Protein AF-A0A6A6HNC9-F1 (afdb_monomer)

Radius of gyration: 19.87 Å; Cα contacts (8 Å, |Δi|>4): 119; chains: 1; bounding box: 51×44×54 Å

Nearest PDB structures (foldseek):
  6z2u-assembly1_A  TM=6.276E-01  e=6.009E+00  Homo sapiens
  5mc6-assembly1_k  TM=4.600E-01  e=4.160E+00  Saccharomyces cerevisiae S288C
  3ck5-assembly2_D  TM=4.799E-01  e=9.812E+00  Streptomyces coelicolor A3(2)

Sequence (105 aa):
MSIDQPQEGSLGAPNIRTKRDLTNLCEVEDYETGAFKRSTFTYVDDEDIVWFGQAPGVRKFDLTTEDLNRLLQRIPDEKIYPLKTASTSIVSKADRKKLYVKRPK

Foldseek 3Di:
DDDDDPPPPCDDQDDDPDPVQWPDKDWDADPPPRHTFKIKTWHQDPVRWIWIFIGGPDDSVRDDSVNVSVGIDTDDPCNVVPDDDPPDDDDDPVCVVVDDDDDDD

Secondary structure (DSSP, 8-state):
-----------PPP---SGGG-SEEEEEE-TTT--EEEEEEEEE-TT--EEEEEEET--TTT--HHHHHHH-EEPPHHHHSPPPPTT-PPPPTTGGGGS------

Organism: Viridothelium virens (NCBI:txid1048519)

Solvent-accessible surface area (backbone atoms only — not comparable to full-atom values): 6838 Å² total; per-residue (Å²): 133,82,78,79,69,80,72,79,69,90,68,76,74,69,79,53,81,48,83,80,64,40,75,41,77,45,77,43,57,38,88,90,77,63,46,79,49,28,17,40,37,32,36,60,52,99,82,72,49,43,28,45,26,65,37,75,80,42,54,73,84,74,61,46,48,68,54,50,38,70,41,47,39,78,54,60,62,62,78,78,56,64,74,87,49,97,84,62,80,79,82,50,80,76,58,50,77,81,50,89,78,90,69,90,132

Mean predicted aligned error: 9.38 Å

Structure (mmCIF, N/CA/C/O backbone):
data_AF-A0A6A6HNC9-F1
#
_entry.id   AF-A0A6A6HNC9-F1
#
loop_
_atom_site.group_PDB
_atom_site.id
_atom_site.type_symbol
_atom_site.label_atom_id
_atom_site.label_alt_id
_atom_site.label_comp_id
_atom_site.label_asym_id
_atom_site.label_entity_id
_atom_site.label_seq_id
_atom_site.pdbx_PDB_ins_code
_atom_site.Cartn_x
_atom_site.Cartn_y
_atom_site.Cartn_z
_atom_site.occupancy
_atom_site.B_iso_or_equiv
_atom_site.auth_seq_id
_atom_site.auth_comp_id
_atom_site.auth_asym_id
_atom_site.auth_atom_id
_atom_site.pdbx_PDB_model_num
ATOM 1 N N . MET A 1 1 ? 5.744 27.360 -33.402 1.00 36.53 1 MET A N 1
ATOM 2 C CA . MET A 1 1 ? 6.170 26.022 -32.951 1.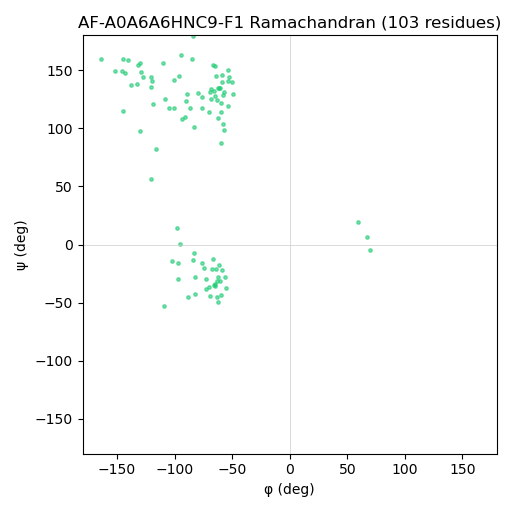00 36.53 1 MET A CA 1
ATOM 3 C C . MET A 1 1 ? 5.486 25.793 -31.625 1.00 36.53 1 MET A C 1
ATOM 5 O O . MET A 1 1 ? 5.915 26.349 -30.623 1.00 36.53 1 MET A O 1
ATOM 9 N N . SER A 1 2 ? 4.330 25.141 -31.669 1.00 35.69 2 SER A N 1
ATOM 10 C CA . SER A 1 2 ? 3.550 24.845 -30.475 1.00 35.69 2 SER A CA 1
ATOM 11 C C . SER A 1 2 ? 4.232 23.682 -29.775 1.00 35.69 2 SER A C 1
ATOM 13 O O . SER A 1 2 ? 4.420 22.626 -30.365 1.00 35.69 2 SER A O 1
ATOM 15 N N . ILE A 1 3 ? 4.700 23.940 -28.562 1.00 43.28 3 ILE A N 1
ATOM 16 C CA . ILE A 1 3 ? 5.163 22.920 -27.630 1.00 43.28 3 ILE A CA 1
ATOM 17 C C . ILE A 1 3 ? 3.970 22.020 -27.320 1.00 43.28 3 ILE A C 1
ATOM 19 O O . ILE A 1 3 ? 3.025 22.457 -26.665 1.00 43.28 3 ILE A O 1
ATOM 23 N N . ASP A 1 4 ? 4.003 20.795 -27.839 1.00 38.47 4 ASP A N 1
ATOM 24 C CA . ASP A 1 4 ? 3.096 19.734 -27.426 1.00 38.47 4 ASP A CA 1
ATOM 25 C C . ASP A 1 4 ? 3.269 19.537 -25.916 1.00 38.47 4 ASP A C 1
ATOM 27 O O . ASP A 1 4 ? 4.266 18.992 -25.438 1.00 38.47 4 ASP A O 1
ATOM 31 N N . GLN A 1 5 ? 2.307 20.051 -25.148 1.00 38.81 5 GLN A N 1
ATOM 32 C CA . GLN A 1 5 ? 2.057 19.563 -23.800 1.00 38.81 5 GLN A CA 1
ATOM 33 C C . GLN A 1 5 ? 1.782 18.063 -23.923 1.00 38.81 5 GLN A C 1
ATOM 35 O O . GLN A 1 5 ? 0.963 17.683 -24.766 1.00 38.81 5 GLN A O 1
ATOM 40 N N . PRO A 1 6 ? 2.427 17.199 -23.119 1.00 37.97 6 PRO A N 1
ATOM 41 C CA . PRO A 1 6 ? 2.016 15.811 -23.069 1.00 37.97 6 PRO A CA 1
ATOM 42 C C . PRO A 1 6 ? 0.564 15.816 -22.604 1.00 37.97 6 PRO A C 1
ATOM 44 O O . PRO A 1 6 ? 0.257 16.279 -21.505 1.00 37.97 6 PRO A O 1
ATOM 47 N N . GLN A 1 7 ? -0.326 15.389 -23.497 1.00 39.44 7 GLN A N 1
ATOM 48 C CA . GLN A 1 7 ? -1.725 15.191 -23.179 1.00 39.44 7 GLN A CA 1
ATOM 49 C C . GLN A 1 7 ? -1.780 14.281 -21.956 1.00 39.44 7 GLN A C 1
ATOM 51 O O . GLN A 1 7 ? -1.270 13.160 -21.999 1.00 39.44 7 GLN A O 1
ATOM 56 N N . GLU A 1 8 ? -2.358 14.781 -20.863 1.00 43.94 8 GLU A N 1
ATOM 57 C CA . GLU A 1 8 ? -2.803 13.936 -19.766 1.00 43.94 8 GLU A CA 1
ATOM 58 C C . GLU A 1 8 ? -3.773 12.931 -20.377 1.00 43.94 8 GLU A C 1
ATOM 60 O O . GLU A 1 8 ? -4.926 13.246 -20.679 1.00 43.94 8 GLU A O 1
ATOM 65 N N . GLY A 1 9 ? -3.255 11.732 -20.653 1.00 40.19 9 GLY A N 1
ATOM 66 C CA . GLY A 1 9 ? -4.069 10.592 -21.015 1.00 40.19 9 GLY A CA 1
ATOM 67 C C . GLY A 1 9 ? -5.180 10.501 -19.985 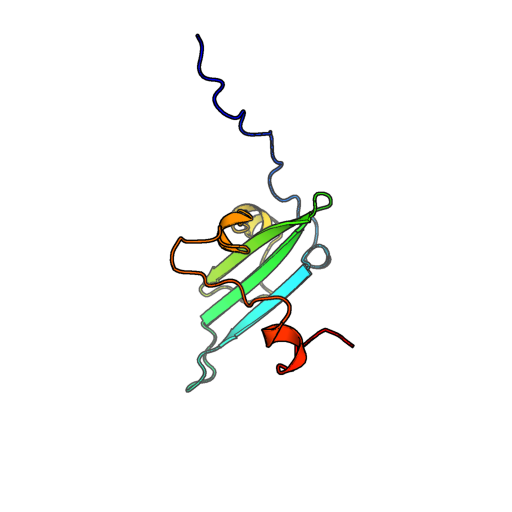1.00 40.19 9 GLY A C 1
ATOM 68 O O . GLY A 1 9 ? -4.927 10.595 -18.782 1.00 40.19 9 GLY A O 1
ATOM 69 N N . SER A 1 10 ? -6.413 10.403 -20.468 1.00 49.25 10 SER A N 1
ATOM 70 C CA . 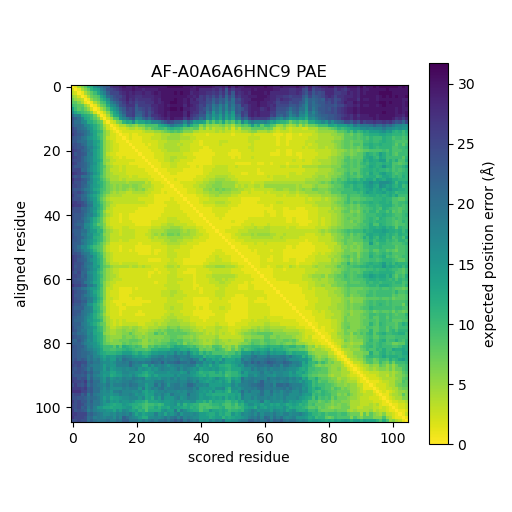SER A 1 10 ? -7.576 10.125 -19.641 1.00 49.25 10 SER A CA 1
ATOM 71 C C . SER A 1 10 ? -7.355 8.770 -18.964 1.00 49.25 10 SER A C 1
ATOM 73 O O . SER A 1 10 ? -7.685 7.727 -19.512 1.00 49.25 10 SER A O 1
ATOM 75 N N . LEU A 1 11 ? -6.702 8.793 -17.807 1.00 54.91 11 LEU A N 1
ATOM 76 C CA . LEU A 1 11 ? -6.369 7.627 -17.007 1.00 54.91 11 LEU A CA 1
ATOM 77 C C . LEU A 1 11 ? -7.493 7.477 -15.997 1.00 54.91 11 LEU A C 1
ATOM 79 O O . LEU A 1 11 ? -7.672 8.329 -15.123 1.00 54.91 11 LEU A O 1
ATOM 83 N N . GLY A 1 12 ? -8.315 6.452 -16.209 1.00 68.31 12 GLY A N 1
ATOM 84 C CA . GLY A 1 12 ? -9.528 6.215 -15.441 1.00 68.31 12 GLY A CA 1
ATOM 85 C C . GLY A 1 12 ? -9.262 6.260 -13.940 1.00 68.31 12 GLY A C 1
ATOM 86 O O . GLY A 1 12 ? -8.251 5.762 -13.450 1.00 68.31 12 GLY A O 1
ATOM 87 N N . ALA A 1 13 ? -10.188 6.868 -13.200 1.00 80.25 13 ALA A N 1
ATOM 88 C CA . ALA A 1 13 ? -10.230 6.700 -11.757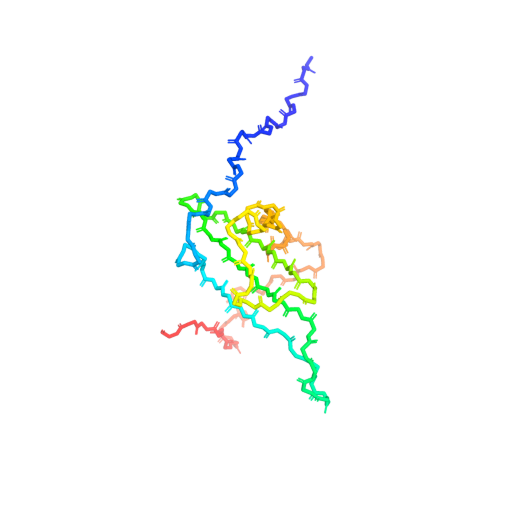 1.00 80.25 13 ALA A CA 1
ATOM 89 C C . ALA A 1 13 ? -10.276 5.195 -11.419 1.00 80.25 13 ALA A C 1
ATOM 91 O O . ALA A 1 13 ? -10.836 4.414 -12.199 1.00 80.25 13 ALA A O 1
ATOM 92 N N . PRO A 1 14 ? -9.732 4.778 -10.264 1.00 87.12 14 PRO A N 1
ATOM 93 C CA . PRO A 1 14 ? -9.858 3.399 -9.817 1.00 87.12 14 PRO A CA 1
ATOM 94 C C . PRO A 1 14 ? -11.344 3.009 -9.796 1.00 87.12 14 PRO A C 1
ATOM 96 O O . PRO A 1 14 ? -12.205 3.819 -9.449 1.00 87.12 14 PRO A O 1
ATOM 99 N N . ASN A 1 15 ? -11.644 1.777 -10.215 1.00 91.50 15 ASN A N 1
ATOM 100 C CA . ASN A 1 15 ? -13.009 1.246 -10.293 1.00 91.50 15 ASN A CA 1
ATOM 101 C C . ASN A 1 15 ? -13.153 -0.004 -9.420 1.00 91.50 15 ASN A C 1
ATOM 103 O O . ASN A 1 15 ? -13.501 -1.089 -9.888 1.00 91.50 15 ASN A O 1
ATOM 107 N N . ILE A 1 16 ? -12.844 0.156 -8.138 1.00 96.69 16 ILE A N 1
ATOM 108 C CA . ILE A 1 16 ? -12.942 -0.893 -7.132 1.00 96.69 16 ILE A CA 1
ATOM 109 C C . ILE A 1 16 ? -14.417 -1.192 -6.865 1.00 96.69 16 ILE A C 1
ATOM 111 O O . ILE A 1 16 ? -15.150 -0.363 -6.319 1.00 96.69 16 ILE A O 1
ATOM 115 N N . ARG A 1 17 ? -14.848 -2.402 -7.218 1.00 96.69 17 ARG A N 1
ATOM 116 C CA . ARG A 1 17 ? -16.201 -2.924 -6.983 1.00 96.69 17 ARG A CA 1
ATOM 117 C C . ARG A 1 17 ? -16.260 -3.771 -5.725 1.00 96.69 17 ARG A C 1
ATOM 119 O O . ARG A 1 17 ? -17.303 -3.841 -5.080 1.00 96.69 17 ARG A O 1
ATOM 126 N N . THR A 1 18 ? -15.155 -4.422 -5.372 1.00 96.69 18 THR A N 1
ATOM 127 C CA . THR A 1 18 ? -15.034 -5.247 -4.171 1.00 96.69 18 THR A CA 1
ATOM 1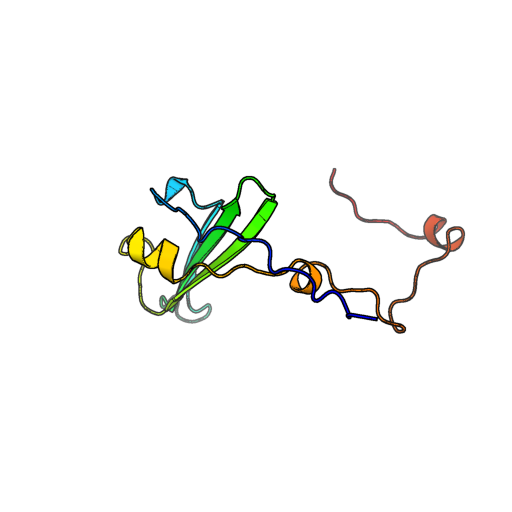28 C C . THR A 1 18 ? -13.635 -5.153 -3.566 1.00 96.69 18 THR A C 1
ATOM 130 O O . THR A 1 18 ? -12.661 -4.854 -4.247 1.00 96.69 18 THR A O 1
ATOM 133 N N . LYS A 1 19 ? -13.491 -5.504 -2.281 1.00 95.94 19 LYS A N 1
ATOM 134 C CA . LYS A 1 19 ? -12.165 -5.596 -1.636 1.00 95.94 19 LYS A CA 1
ATOM 135 C C . LYS A 1 19 ? -11.243 -6.640 -2.279 1.00 95.94 19 LYS A C 1
ATOM 137 O O . LYS A 1 19 ? -10.046 -6.593 -2.028 1.00 95.94 19 LYS A O 1
ATOM 142 N N . ARG A 1 20 ? -11.780 -7.585 -3.064 1.00 96.06 20 ARG A N 1
ATOM 143 C CA . ARG A 1 20 ? -10.985 -8.602 -3.775 1.00 96.06 20 ARG A CA 1
ATOM 144 C C . ARG A 1 20 ? -10.286 -8.051 -5.010 1.00 96.06 20 ARG A C 1
ATOM 146 O O . ARG A 1 20 ? -9.373 -8.699 -5.499 1.00 96.06 20 ARG A O 1
ATOM 153 N N . ASP A 1 21 ? -10.706 -6.882 -5.480 1.00 96.50 21 ASP A N 1
ATOM 154 C CA . ASP A 1 21 ? -10.087 -6.222 -6.626 1.00 96.50 21 ASP A CA 1
ATOM 155 C C . ASP A 1 21 ? -8.732 -5.612 -6.219 1.00 96.50 21 ASP A C 1
ATOM 157 O O . ASP A 1 21 ? -7.875 -5.368 -7.059 1.00 96.50 21 ASP A O 1
ATOM 161 N N . LEU A 1 22 ? -8.513 -5.387 -4.916 1.00 97.75 22 LEU A N 1
ATOM 162 C CA . LEU A 1 22 ? -7.246 -4.900 -4.384 1.00 97.75 22 LEU A CA 1
ATOM 163 C C . LEU A 1 22 ? -6.146 -5.956 -4.532 1.00 97.75 22 LEU A C 1
ATOM 165 O O . LEU A 1 22 ? -6.300 -7.099 -4.104 1.00 97.75 22 LEU A O 1
ATOM 169 N N . THR A 1 23 ? -4.979 -5.530 -5.010 1.00 97.25 23 THR A N 1
ATOM 170 C CA . THR A 1 23 ? -3.760 -6.348 -5.016 1.00 97.25 23 THR A CA 1
ATOM 171 C C . THR A 1 23 ? -3.298 -6.663 -3.594 1.00 97.25 23 THR A C 1
ATOM 173 O O . THR A 1 23 ? -2.778 -7.745 -3.330 1.00 97.25 23 THR A O 1
ATOM 176 N N . ASN A 1 24 ? -3.467 -5.717 -2.664 1.00 97.31 24 ASN A N 1
ATOM 177 C CA . ASN A 1 24 ? -3.132 -5.926 -1.258 1.00 97.31 24 ASN A CA 1
ATOM 178 C C . ASN A 1 24 ? -3.994 -5.054 -0.336 1.00 97.31 24 ASN A C 1
ATOM 180 O O . ASN A 1 24 ? -4.370 -3.936 -0.692 1.00 97.31 24 ASN A O 1
ATOM 184 N N . LEU A 1 25 ? -4.265 -5.558 0.869 1.00 97.94 25 LEU A N 1
ATOM 185 C CA . LEU A 1 25 ? -4.984 -4.870 1.940 1.00 97.94 25 LEU A CA 1
ATOM 186 C C . LEU A 1 25 ? -4.385 -5.277 3.292 1.00 97.94 25 LEU A C 1
ATOM 188 O O . LEU A 1 25 ? -4.485 -6.432 3.708 1.00 97.94 25 LEU A O 1
ATOM 192 N N . CYS A 1 26 ? -3.779 -4.323 3.995 1.00 96.94 26 CYS A N 1
ATOM 193 C CA . CYS A 1 26 ? -3.084 -4.555 5.263 1.00 96.94 26 CYS A CA 1
ATOM 194 C C . CYS A 1 26 ? -3.500 -3.542 6.333 1.00 96.94 26 CYS A C 1
ATOM 196 O O . CYS A 1 26 ? -3.887 -2.416 6.021 1.00 96.94 26 CYS A O 1
ATOM 198 N N . GLU A 1 27 ? -3.371 -3.931 7.601 1.00 97.88 27 GLU A N 1
ATOM 199 C CA . GLU A 1 27 ? -3.411 -3.001 8.732 1.00 97.88 27 GLU A CA 1
ATOM 200 C C . GLU A 1 27 ? -1.986 -2.718 9.198 1.00 97.88 27 GLU A C 1
ATOM 202 O O . GLU A 1 27 ? -1.129 -3.600 9.188 1.00 97.88 27 GLU A O 1
ATOM 207 N N . VAL A 1 28 ? -1.741 -1.469 9.578 1.00 97.44 28 VAL A N 1
ATOM 208 C CA . VAL A 1 28 ? -0.476 -1.008 10.139 1.00 97.44 28 VAL A CA 1
ATOM 209 C C . VAL A 1 28 ? -0.694 -0.737 11.616 1.00 97.44 28 VAL A C 1
ATOM 211 O O . VAL A 1 28 ? -1.559 0.062 11.990 1.00 97.44 28 VAL A O 1
ATOM 214 N N . GLU A 1 29 ? 0.127 -1.373 12.435 1.00 97.88 29 GLU A N 1
ATOM 215 C CA . GLU A 1 29 ? 0.129 -1.237 13.886 1.00 97.88 29 GLU A CA 1
ATOM 216 C C . GLU A 1 29 ? 1.390 -0.502 14.347 1.00 97.88 29 GLU A C 1
ATOM 218 O O . GLU A 1 29 ? 2.405 -0.421 13.649 1.00 97.88 29 GLU A O 1
ATOM 223 N N . ASP A 1 30 ? 1.301 0.106 15.520 1.00 96.94 30 ASP A N 1
ATOM 224 C CA . ASP A 1 30 ? 2.453 0.586 16.252 1.00 96.94 30 ASP A CA 1
ATOM 225 C C . ASP A 1 30 ? 3.329 -0.592 16.681 1.00 96.94 30 ASP A C 1
ATOM 227 O O . ASP A 1 30 ? 2.838 -1.528 17.303 1.00 96.94 30 ASP A O 1
ATOM 231 N N . TYR A 1 31 ? 4.620 -0.540 16.362 1.00 95.12 31 TYR A N 1
ATOM 232 C CA . TYR A 1 31 ? 5.531 -1.646 16.653 1.00 95.12 31 TYR A CA 1
ATOM 233 C C . TYR A 1 31 ? 5.725 -1.882 18.160 1.00 95.12 31 TYR A C 1
ATOM 235 O O . TYR A 1 31 ? 5.852 -3.028 18.577 1.00 95.12 31 TYR A O 1
ATOM 243 N N . GLU A 1 32 ? 5.718 -0.822 18.974 1.00 97.56 32 GLU A N 1
ATOM 244 C CA . GLU A 1 32 ? 5.962 -0.924 20.419 1.00 97.56 32 GLU A CA 1
ATOM 245 C C . GLU A 1 32 ? 4.694 -1.323 21.182 1.00 97.56 32 GLU A C 1
ATOM 247 O O . GLU A 1 32 ? 4.727 -2.146 22.093 1.00 97.56 32 GLU A O 1
ATOM 252 N N . THR A 1 33 ? 3.556 -0.727 20.819 1.00 97.31 33 THR A N 1
ATOM 253 C CA . THR A 1 33 ? 2.302 -0.861 21.577 1.00 97.31 33 THR A CA 1
ATOM 254 C C . THR A 1 33 ? 1.298 -1.830 20.957 1.00 97.31 33 THR A C 1
ATOM 256 O O . THR A 1 33 ? 0.311 -2.173 21.606 1.00 97.31 33 THR A O 1
ATOM 259 N N . GLY A 1 34 ? 1.485 -2.240 19.698 1.00 96.25 34 GLY A N 1
ATOM 260 C CA . GLY A 1 34 ? 0.488 -2.997 18.930 1.00 96.25 34 GLY A CA 1
ATOM 261 C C . GLY A 1 34 ? -0.774 -2.190 18.597 1.00 96.25 34 GLY A C 1
ATOM 262 O O . GLY A 1 34 ? -1.752 -2.728 18.079 1.00 96.25 34 GLY A O 1
ATOM 263 N N . ALA A 1 35 ? -0.797 -0.888 18.904 1.00 97.31 35 ALA A N 1
ATOM 264 C CA . ALA A 1 35 ? -1.959 -0.050 18.661 1.00 97.31 35 ALA A CA 1
ATOM 265 C C . ALA A 1 35 ? -2.172 0.153 17.159 1.00 97.31 35 ALA A C 1
ATOM 267 O O . ALA A 1 35 ? -1.265 0.536 16.421 1.00 97.31 35 ALA A O 1
ATOM 268 N N . PHE A 1 36 ? -3.399 -0.051 16.697 1.00 97.56 36 PHE A N 1
ATOM 269 C CA . PHE A 1 36 ? -3.746 0.183 15.302 1.00 97.56 36 PHE A CA 1
ATOM 270 C C . PHE A 1 36 ? -3.568 1.648 14.895 1.00 97.56 36 PHE A C 1
ATOM 272 O O . PHE A 1 36 ? -4.026 2.554 15.591 1.00 97.56 36 PHE A O 1
ATOM 279 N N . LYS A 1 37 ? -2.953 1.873 13.728 1.00 97.50 37 LYS A N 1
ATOM 280 C CA . LYS A 1 37 ? -2.719 3.212 13.170 1.00 97.50 37 LYS A CA 1
ATOM 281 C C . LYS A 1 37 ? -3.593 3.497 11.956 1.00 97.50 37 LYS A C 1
ATOM 283 O O . LYS A 1 37 ? -4.235 4.545 11.873 1.00 97.50 37 LYS A O 1
ATOM 288 N N . ARG A 1 38 ? -3.563 2.602 10.970 1.00 97.88 38 ARG A N 1
ATOM 289 C CA . ARG A 1 38 ? -4.210 2.814 9.669 1.00 97.88 38 ARG A CA 1
ATOM 290 C C . ARG A 1 38 ? -4.364 1.515 8.903 1.00 97.88 38 ARG A C 1
ATOM 292 O O . ARG A 1 38 ? -3.595 0.580 9.108 1.00 97.88 38 ARG A O 1
ATOM 299 N N . SER A 1 39 ? -5.278 1.514 7.946 1.00 98.44 39 SER A N 1
ATOM 300 C CA . SER A 1 39 ? -5.296 0.517 6.878 1.00 98.44 39 SER A CA 1
ATOM 301 C C . SER A 1 39 ? -4.587 1.060 5.641 1.00 98.44 39 SER A C 1
ATOM 303 O O . SER A 1 39 ? -4.668 2.253 5.349 1.00 98.44 39 SER A O 1
ATOM 305 N N . THR A 1 40 ? -3.894 0.195 4.911 1.00 98.38 40 THR A N 1
ATOM 306 C CA . THR A 1 40 ? -3.223 0.509 3.642 1.00 98.38 40 THR A CA 1
ATOM 307 C C . THR A 1 40 ? -3.653 -0.482 2.580 1.00 98.38 40 THR A C 1
ATOM 309 O O . THR A 1 40 ? -3.830 -1.664 2.879 1.00 98.38 40 THR A O 1
ATOM 312 N N . PHE A 1 41 ? -3.789 -0.018 1.346 1.00 98.25 41 PHE A N 1
ATOM 313 C CA . PHE A 1 41 ? -4.236 -0.841 0.233 1.00 98.25 41 PHE A CA 1
ATOM 314 C C . PHE A 1 41 ? -3.550 -0.432 -1.063 1.00 98.25 41 PHE A C 1
ATOM 316 O O . PHE A 1 41 ? -3.194 0.730 -1.262 1.00 98.25 41 PHE A O 1
ATOM 323 N N . THR A 1 42 ? -3.367 -1.417 -1.934 1.00 97.69 42 THR A N 1
ATOM 324 C CA . THR A 1 42 ? -2.778 -1.243 -3.262 1.00 97.69 42 THR A CA 1
ATOM 325 C C . THR A 1 42 ? -3.670 -1.868 -4.311 1.00 97.69 42 THR A C 1
ATOM 327 O O . THR A 1 42 ? -4.301 -2.897 -4.060 1.00 97.69 42 THR A O 1
ATOM 330 N N . TYR A 1 43 ? -3.656 -1.276 -5.493 1.00 96.94 43 TYR A N 1
ATOM 331 C CA . TYR A 1 43 ? -4.347 -1.768 -6.670 1.00 96.94 43 TYR A CA 1
ATOM 332 C C . TYR A 1 43 ? -3.422 -1.601 -7.876 1.00 96.94 43 TYR A C 1
ATOM 334 O O . TYR A 1 43 ? -2.731 -0.590 -7.981 1.00 96.94 43 TYR A O 1
ATOM 342 N N . VAL A 1 44 ? -3.378 -2.611 -8.734 1.00 94.56 44 VAL A N 1
ATOM 343 C CA . VAL A 1 44 ? -2.713 -2.566 -10.035 1.00 94.56 44 VAL A CA 1
ATOM 344 C C . VAL A 1 44 ? -3.809 -2.816 -11.053 1.00 94.56 44 VAL A C 1
ATOM 346 O O . VAL A 1 44 ? -4.513 -3.820 -10.933 1.00 94.56 44 VAL A O 1
ATOM 349 N N . ASP A 1 45 ? -4.008 -1.869 -11.963 1.00 92.25 45 ASP A N 1
ATOM 350 C CA . ASP A 1 45 ? -5.025 -2.003 -13.003 1.00 92.25 45 ASP A CA 1
ATOM 351 C C . ASP A 1 45 ? -4.522 -2.808 -14.206 1.00 92.25 45 ASP A C 1
ATOM 353 O O . ASP A 1 45 ? -3.385 -3.279 -14.246 1.00 92.25 45 ASP A O 1
ATOM 357 N N . ASP A 1 46 ? -5.405 -2.980 -15.188 1.00 90.94 46 ASP A N 1
ATOM 358 C CA . ASP A 1 46 ? -5.131 -3.741 -16.406 1.00 90.94 46 ASP A CA 1
ATOM 359 C C . ASP A 1 46 ? -4.058 -3.088 -17.303 1.00 90.94 46 ASP A C 1
ATOM 361 O O . ASP A 1 46 ? -3.573 -3.729 -18.236 1.00 90.94 46 ASP A O 1
ATOM 365 N N . GLU A 1 47 ? -3.680 -1.832 -17.038 1.00 91.00 47 GLU A N 1
ATOM 366 C CA . GLU A 1 47 ? -2.608 -1.105 -17.731 1.00 91.00 47 GLU A CA 1
ATOM 367 C C . GLU A 1 47 ? -1.282 -1.135 -16.944 1.00 91.00 47 GLU A C 1
ATOM 369 O O . GLU A 1 47 ? -0.365 -0.370 -17.244 1.00 91.00 47 GLU A O 1
ATOM 374 N N . ASP A 1 48 ? -1.173 -2.011 -15.937 1.00 88.81 48 ASP A N 1
ATOM 375 C CA . ASP A 1 48 ? -0.037 -2.125 -15.013 1.00 88.81 48 ASP A CA 1
ATOM 376 C C . ASP A 1 48 ? 0.244 -0.838 -14.205 1.00 88.81 48 ASP A C 1
ATOM 378 O O . ASP A 1 48 ? 1.325 -0.666 -13.630 1.00 88.81 48 ASP A O 1
ATOM 382 N N . ILE A 1 49 ? -0.731 0.071 -14.093 1.00 90.81 49 ILE A N 1
ATOM 383 C CA . ILE A 1 49 ? -0.573 1.294 -13.307 1.00 90.81 49 ILE A CA 1
ATOM 384 C C . ILE A 1 49 ? -0.783 0.975 -11.833 1.00 90.81 49 ILE A C 1
ATOM 386 O O . ILE A 1 49 ? -1.779 0.383 -11.414 1.00 90.81 49 ILE A O 1
ATOM 390 N N . VAL A 1 50 ? 0.165 1.427 -11.014 1.00 93.56 50 VAL A N 1
ATOM 391 C CA . VAL A 1 50 ? 0.143 1.205 -9.570 1.00 93.56 50 VAL A CA 1
ATOM 392 C C . VAL A 1 50 ? -0.607 2.325 -8.859 1.00 93.56 50 VAL A C 1
ATOM 394 O O . VAL A 1 50 ? -0.299 3.511 -8.992 1.00 93.56 50 VAL A O 1
ATOM 397 N N . TRP A 1 51 ? -1.541 1.928 -8.004 1.00 95.94 51 TRP A N 1
ATOM 398 C CA . TRP A 1 51 ? -2.313 2.798 -7.131 1.00 95.94 51 TRP A CA 1
ATOM 399 C C . TRP A 1 51 ? -2.070 2.431 -5.667 1.00 95.94 51 TRP A C 1
ATOM 401 O O . TRP A 1 51 ? -2.007 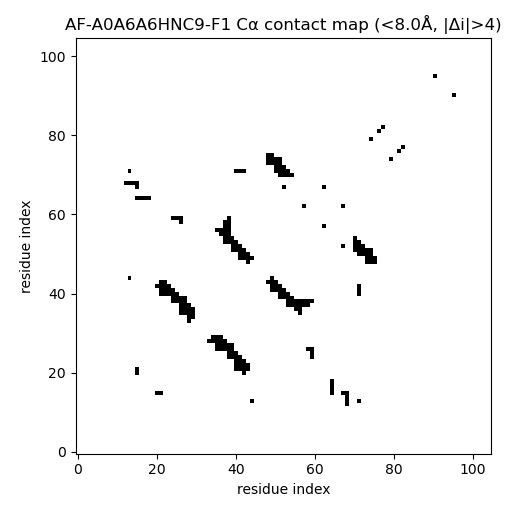1.255 -5.296 1.00 95.94 51 TRP A O 1
ATOM 411 N N . PHE A 1 52 ? -1.972 3.444 -4.811 1.00 97.00 52 PHE A N 1
ATOM 412 C CA . PHE A 1 52 ? -1.801 3.278 -3.371 1.00 97.00 52 PHE A CA 1
ATOM 413 C C . PHE A 1 52 ? -2.771 4.165 -2.605 1.00 97.00 52 PHE A C 1
ATOM 415 O O . PHE A 1 52 ? -2.953 5.335 -2.937 1.00 97.00 52 PHE A O 1
ATOM 422 N N . GLY A 1 53 ? -3.351 3.619 -1.542 1.00 97.50 53 GLY A N 1
ATOM 423 C CA . GLY A 1 53 ? -4.216 4.354 -0.637 1.00 97.50 53 GLY A CA 1
ATOM 424 C C . GLY A 1 53 ? -3.984 3.974 0.819 1.00 97.50 53 GLY A C 1
ATOM 425 O O . GLY A 1 53 ? -3.449 2.913 1.157 1.00 97.50 53 GLY A O 1
ATOM 426 N N . GLN A 1 54 ? -4.384 4.883 1.704 1.00 98.12 54 GLN A N 1
ATOM 427 C CA . GLN A 1 54 ? -4.349 4.675 3.146 1.00 98.12 54 GLN A CA 1
ATOM 428 C C . GLN A 1 54 ? -5.555 5.328 3.816 1.00 98.12 54 GLN A C 1
ATOM 430 O O . GLN A 1 54 ? -6.016 6.383 3.386 1.00 98.12 54 GLN A O 1
ATOM 435 N N . ALA A 1 55 ? -6.018 4.724 4.906 1.00 98.00 55 ALA A N 1
ATOM 436 C CA . ALA A 1 55 ? -7.112 5.229 5.722 1.00 98.00 55 ALA A CA 1
ATOM 437 C C . ALA A 1 55 ? -6.692 5.244 7.204 1.00 98.00 55 ALA A C 1
ATOM 439 O O . ALA A 1 55 ? -6.710 4.201 7.869 1.00 98.00 55 ALA A O 1
ATOM 440 N N . PRO A 1 56 ? -6.251 6.403 7.726 1.00 96.81 56 PRO A N 1
ATOM 441 C CA . PRO A 1 56 ? -5.940 6.571 9.143 1.00 96.81 56 PRO A CA 1
ATOM 442 C C . PRO A 1 56 ? -7.171 6.327 10.017 1.00 96.81 56 PRO A C 1
ATOM 444 O O . PRO A 1 56 ? -8.252 6.813 9.702 1.00 96.81 56 PRO A O 1
ATOM 447 N N . GLY A 1 57 ? -7.018 5.573 11.107 1.00 94.75 57 GLY A N 1
ATOM 448 C CA . GLY A 1 57 ? -8.108 5.326 12.060 1.00 94.75 57 GLY A CA 1
ATOM 449 C C . GLY A 1 57 ? -9.256 4.431 11.565 1.00 94.75 57 GLY A C 1
ATOM 450 O O . GLY A 1 57 ? -10.105 4.067 12.371 1.00 94.75 57 GLY A O 1
ATOM 451 N N . VAL A 1 58 ? -9.265 4.011 10.295 1.00 96.94 58 VAL A N 1
ATOM 452 C CA . VAL A 1 58 ? -10.302 3.130 9.727 1.00 96.94 58 VAL A CA 1
ATOM 453 C C . VAL A 1 58 ? -9.753 1.719 9.557 1.00 96.94 58 VAL A C 1
ATOM 455 O O . VAL A 1 58 ? -8.806 1.503 8.794 1.00 96.94 58 VAL A O 1
ATOM 458 N N . ARG A 1 59 ? -10.348 0.747 10.254 1.00 97.44 59 ARG A N 1
ATOM 459 C CA . ARG A 1 59 ? -9.980 -0.674 10.157 1.00 97.44 59 ARG A CA 1
ATOM 460 C C . ARG A 1 59 ? -10.309 -1.235 8.779 1.00 97.44 59 ARG A C 1
ATOM 462 O O . ARG A 1 59 ? -11.237 -0.786 8.107 1.00 97.44 59 ARG A O 1
ATOM 469 N N . LYS A 1 60 ? -9.592 -2.280 8.363 1.00 95.56 60 LYS A N 1
ATOM 470 C CA . LYS A 1 60 ? -9.751 -2.856 7.017 1.00 95.56 60 LYS A CA 1
ATOM 471 C C . LYS A 1 60 ? -11.153 -3.422 6.788 1.00 95.56 60 LYS A C 1
ATOM 473 O O . LYS A 1 60 ? -11.623 -3.485 5.650 1.00 95.56 60 LYS A O 1
ATOM 478 N N . PHE A 1 61 ? -11.816 -3.860 7.860 1.00 95.62 61 PHE A N 1
ATOM 479 C CA . PHE A 1 61 ? -13.175 -4.391 7.809 1.00 95.62 61 PHE A CA 1
ATOM 480 C C . PHE A 1 61 ? -14.203 -3.294 7.505 1.00 95.62 61 PHE A C 1
ATOM 482 O O . PHE A 1 61 ? -15.100 -3.531 6.699 1.00 95.62 61 PHE A O 1
ATOM 489 N N . ASP A 1 62 ? -13.987 -2.088 8.027 1.00 97.50 62 ASP A N 1
ATOM 490 C CA . ASP A 1 62 ? -14.920 -0.961 7.915 1.00 97.50 62 ASP A CA 1
ATOM 491 C C . ASP A 1 62 ? -14.769 -0.173 6.606 1.00 97.50 62 ASP A C 1
ATOM 493 O O . ASP A 1 62 ? -15.651 0.600 6.249 1.00 97.50 62 ASP A O 1
ATOM 497 N N . LEU A 1 63 ? -13.681 -0.387 5.855 1.00 97.44 63 LEU A N 1
ATOM 498 C CA . LEU A 1 63 ? -13.487 0.245 4.545 1.00 97.44 63 LEU A CA 1
ATOM 499 C C . LEU A 1 63 ? -14.626 -0.094 3.577 1.00 97.44 63 LEU A C 1
ATOM 501 O O . LEU A 1 63 ? -14.905 -1.273 3.334 1.00 97.44 63 LEU A O 1
ATOM 505 N N . THR A 1 64 ? -15.215 0.929 2.964 1.00 97.56 64 THR A N 1
ATOM 506 C CA . THR A 1 64 ? -16.193 0.783 1.879 1.00 97.56 64 THR A CA 1
ATOM 507 C C . THR A 1 64 ? -15.519 0.879 0.509 1.00 97.56 64 THR A C 1
ATOM 509 O O . THR A 1 64 ? -14.398 1.366 0.383 1.00 97.56 64 THR A O 1
ATOM 512 N N . THR A 1 65 ? -16.190 0.430 -0.551 1.00 97.00 65 THR A N 1
ATOM 513 C CA . THR A 1 65 ? -15.696 0.610 -1.929 1.00 97.00 65 THR A CA 1
ATOM 514 C C . THR A 1 65 ? -15.610 2.083 -2.321 1.00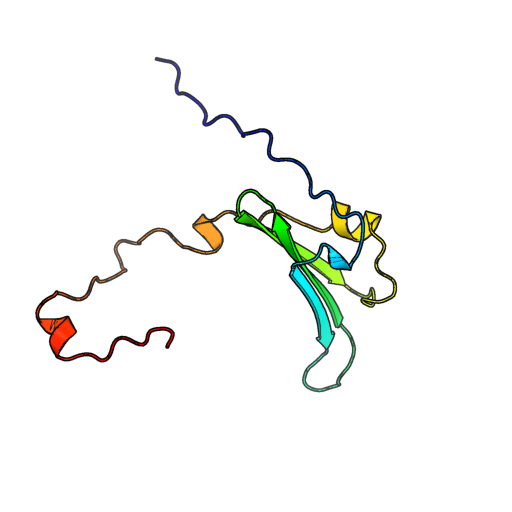 97.00 65 THR A C 1
ATOM 516 O O . THR A 1 65 ? -14.710 2.465 -3.063 1.00 97.00 65 THR A O 1
ATOM 519 N N . GLU A 1 66 ? -16.489 2.927 -1.782 1.00 97.00 66 GLU A N 1
ATOM 520 C CA . GLU A 1 66 ? -16.420 4.379 -1.946 1.00 97.00 66 GLU A CA 1
ATOM 521 C C . GLU A 1 66 ? -15.139 4.950 -1.322 1.00 97.00 66 GLU A C 1
ATOM 523 O O . GLU A 1 66 ? -14.427 5.714 -1.975 1.00 97.00 66 GLU A O 1
ATOM 528 N N . ASP A 1 67 ? -14.782 4.514 -0.108 1.00 97.00 67 ASP A N 1
ATOM 529 C CA . ASP A 1 67 ? -13.517 4.908 0.520 1.00 97.00 67 ASP A CA 1
ATOM 530 C C . ASP A 1 67 ? -12.316 4.482 -0.326 1.00 97.00 67 ASP A C 1
ATOM 532 O O . ASP A 1 67 ? -11.396 5.274 -0.519 1.00 97.00 67 ASP A O 1
ATOM 536 N N . LEU A 1 68 ? -12.326 3.254 -0.855 1.00 97.56 68 LEU A N 1
ATOM 537 C CA . LEU A 1 68 ? -11.232 2.733 -1.679 1.00 97.56 68 LEU A CA 1
ATOM 538 C C . LEU A 1 68 ? -11.052 3.558 -2.957 1.00 97.56 68 LEU A C 1
ATOM 540 O O . LEU A 1 68 ? -9.941 4.003 -3.233 1.00 97.56 68 LEU A O 1
ATOM 544 N N . ASN A 1 69 ? -12.134 3.820 -3.693 1.00 97.00 69 ASN A N 1
ATOM 545 C CA . ASN A 1 69 ? -12.076 4.611 -4.924 1.00 97.00 69 ASN A CA 1
ATOM 546 C C . ASN A 1 69 ? -11.668 6.067 -4.669 1.00 97.00 69 ASN A C 1
ATOM 548 O O . ASN A 1 69 ? -10.959 6.658 -5.478 1.00 97.00 69 ASN A O 1
ATOM 552 N N . ARG A 1 70 ? -12.070 6.642 -3.530 1.00 96.69 70 ARG A N 1
ATOM 553 C CA . ARG A 1 70 ? -11.703 8.012 -3.151 1.00 96.69 70 ARG A CA 1
ATOM 554 C C . ARG A 1 70 ? -10.241 8.141 -2.718 1.00 96.69 70 ARG A C 1
ATOM 556 O O . ARG A 1 70 ? -9.622 9.174 -2.953 1.00 96.69 70 ARG A O 1
ATOM 563 N N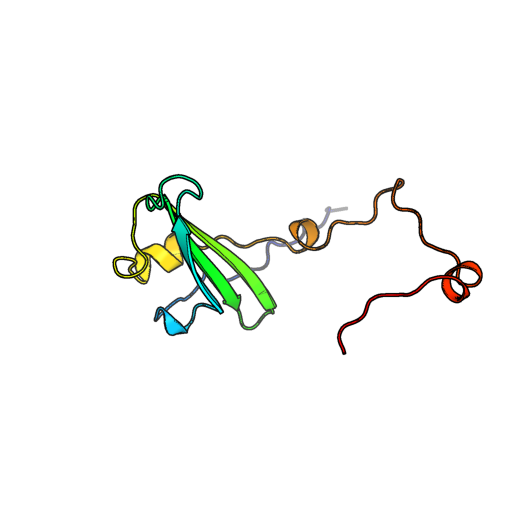 . LEU A 1 71 ? -9.718 7.145 -2.004 1.00 97.38 71 LEU A N 1
ATOM 564 C CA . LEU A 1 71 ? -8.419 7.228 -1.326 1.00 97.38 71 LEU A CA 1
ATOM 565 C C . LEU A 1 71 ? -7.263 6.614 -2.122 1.00 97.38 71 LEU A C 1
ATOM 567 O O . LEU A 1 71 ? -6.107 6.859 -1.776 1.00 97.38 71 LEU A O 1
ATOM 571 N N . LEU A 1 72 ? -7.545 5.808 -3.147 1.00 97.31 72 LEU A N 1
ATOM 572 C CA . LEU A 1 72 ? -6.528 5.313 -4.069 1.00 97.31 72 LEU A CA 1
ATOM 573 C C . LEU A 1 72 ? -5.981 6.466 -4.915 1.00 97.31 72 LEU A C 1
ATOM 575 O O . LEU A 1 72 ? -6.716 7.164 -5.608 1.00 97.31 72 LEU A O 1
ATOM 579 N N . GLN A 1 73 ? -4.663 6.631 -4.880 1.00 96.19 73 GLN A N 1
ATOM 580 C CA . GLN A 1 73 ? -3.941 7.608 -5.682 1.00 96.19 73 GLN A CA 1
ATOM 581 C C . GLN A 1 73 ? -2.930 6.899 -6.571 1.00 96.19 73 GLN A C 1
ATOM 583 O O . GLN A 1 73 ? -2.193 6.021 -6.112 1.00 96.19 73 GLN A O 1
ATOM 588 N N . ARG A 1 74 ? -2.880 7.307 -7.840 1.00 95.00 74 ARG A N 1
ATOM 589 C CA . ARG A 1 74 ? -1.900 6.807 -8.801 1.00 95.00 74 ARG A CA 1
ATOM 590 C C . ARG A 1 74 ? -0.492 7.151 -8.328 1.00 95.00 74 ARG A C 1
ATOM 592 O O . ARG A 1 74 ? -0.214 8.288 -7.940 1.00 95.00 74 ARG A O 1
ATOM 599 N N . ILE A 1 75 ? 0.405 6.177 -8.402 1.00 92.19 75 ILE A N 1
ATOM 600 C CA . ILE A 1 75 ? 1.837 6.374 -8.219 1.00 92.19 75 ILE A CA 1
ATOM 601 C C . ILE A 1 75 ? 2.482 6.424 -9.612 1.00 92.19 75 ILE A C 1
ATOM 603 O O . ILE A 1 75 ? 2.427 5.428 -10.325 1.00 92.19 75 ILE A O 1
ATOM 607 N N . PRO A 1 76 ? 3.102 7.549 -10.008 1.00 89.62 76 PRO A N 1
ATOM 608 C CA . PRO A 1 76 ? 3.865 7.618 -11.250 1.00 89.62 76 PRO A CA 1
ATOM 609 C C . PRO A 1 76 ? 5.083 6.692 -11.224 1.00 89.62 76 PRO A C 1
ATOM 611 O O . PRO A 1 76 ? 5.752 6.572 -10.189 1.00 89.62 76 PRO A O 1
ATOM 614 N N . ASP A 1 77 ? 5.414 6.110 -12.375 1.00 86.31 77 ASP A N 1
ATOM 615 C CA . ASP A 1 77 ? 6.555 5.207 -12.535 1.00 86.31 77 ASP A CA 1
ATOM 616 C C . ASP A 1 77 ? 7.862 5.845 -12.087 1.00 86.31 77 ASP A C 1
ATOM 618 O O . ASP A 1 77 ? 8.662 5.187 -11.437 1.00 86.31 77 ASP A O 1
ATOM 622 N N . GLU A 1 78 ? 8.072 7.138 -12.325 1.00 86.25 78 GLU A N 1
ATOM 623 C CA . GLU A 1 78 ? 9.306 7.837 -11.956 1.00 86.25 78 GLU A CA 1
ATOM 624 C C . GLU A 1 78 ? 9.528 7.882 -10.437 1.00 86.25 78 GLU A C 1
ATOM 626 O O . GLU A 1 78 ? 10.653 8.071 -9.971 1.00 86.25 78 GLU A O 1
ATOM 631 N N . LYS A 1 79 ? 8.462 7.703 -9.646 1.00 84.88 79 LYS A N 1
ATOM 632 C CA . LYS A 1 79 ? 8.541 7.606 -8.184 1.00 84.88 79 LYS A CA 1
ATOM 633 C C . LYS A 1 79 ? 8.914 6.194 -7.719 1.00 84.88 79 LYS A C 1
ATOM 635 O O . LYS A 1 79 ? 9.503 6.058 -6.648 1.00 84.88 79 LYS A O 1
ATOM 640 N N . ILE A 1 80 ? 8.578 5.164 -8.497 1.00 82.94 80 ILE A N 1
ATOM 641 C CA . ILE A 1 80 ? 8.891 3.750 -8.215 1.00 82.94 80 ILE A CA 1
ATOM 642 C C . ILE A 1 80 ? 10.270 3.388 -8.785 1.00 82.94 80 ILE A C 1
ATOM 644 O O . ILE A 1 80 ? 11.104 2.785 -8.108 1.00 82.94 80 ILE A O 1
ATOM 648 N N . TYR A 1 81 ? 10.520 3.806 -10.020 1.00 83.44 81 TYR A N 1
ATOM 649 C CA . TYR A 1 81 ? 11.718 3.595 -10.815 1.00 83.44 81 TYR A CA 1
ATOM 650 C C . TYR A 1 81 ? 12.373 4.953 -11.099 1.00 83.44 81 TYR A C 1
ATOM 652 O O . TYR A 1 81 ? 12.173 5.535 -12.168 1.00 83.44 81 TYR A O 1
ATOM 660 N N . PRO A 1 82 ? 13.156 5.492 -10.147 1.00 80.06 82 PRO A N 1
ATOM 661 C CA . PRO A 1 82 ? 13.772 6.798 -10.312 1.00 80.06 82 PRO A CA 1
ATOM 662 C C . PRO A 1 82 ? 14.674 6.838 -11.545 1.00 80.06 82 PRO A C 1
ATOM 664 O O . PRO A 1 82 ? 15.435 5.905 -11.828 1.00 80.06 82 PRO A O 1
ATOM 667 N N . LEU A 1 83 ? 14.614 7.962 -12.259 1.00 82.56 83 LEU A N 1
ATOM 668 C CA . LEU A 1 83 ? 15.508 8.230 -13.377 1.00 82.56 83 LEU A CA 1
ATOM 669 C C . LEU A 1 83 ? 16.963 8.209 -12.905 1.00 82.56 83 LEU A C 1
ATOM 671 O O . LEU A 1 83 ? 17.299 8.629 -11.795 1.00 82.56 83 LEU A O 1
ATOM 675 N N . LYS A 1 84 ? 17.849 7.737 -13.782 1.00 80.19 84 LYS A N 1
ATOM 676 C CA . LYS A 1 84 ? 19.284 7.710 -13.498 1.00 80.19 84 LYS A CA 1
ATOM 677 C C . LYS A 1 84 ? 19.785 9.127 -13.243 1.00 80.19 84 LYS A C 1
ATOM 679 O O . LYS A 1 84 ? 19.703 9.988 -14.115 1.00 80.19 84 LYS A O 1
ATOM 684 N N . THR A 1 85 ? 20.355 9.345 -12.067 1.00 81.19 85 THR A N 1
ATOM 685 C CA . THR A 1 85 ? 21.056 10.587 -11.739 1.00 81.19 85 THR A CA 1
ATOM 686 C C . THR A 1 85 ? 22.506 10.519 -12.215 1.00 81.19 85 THR A C 1
A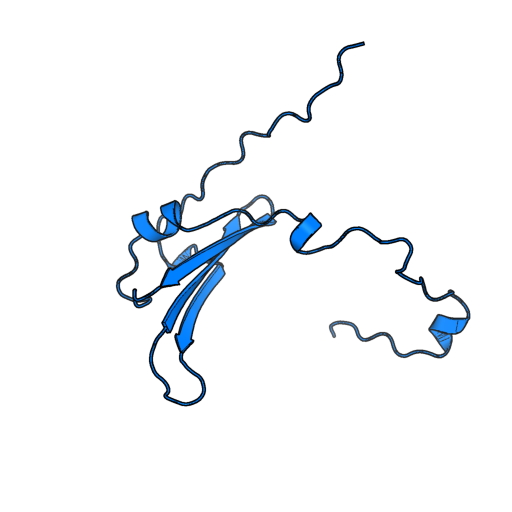TOM 688 O O . THR A 1 85 ? 23.070 9.433 -12.365 1.00 81.19 85 THR A O 1
ATOM 691 N N . ALA A 1 86 ? 23.158 11.674 -12.372 1.00 77.38 86 ALA A N 1
ATOM 692 C CA . ALA A 1 86 ? 24.591 11.744 -12.682 1.00 77.38 86 ALA A CA 1
ATOM 693 C C . ALA A 1 86 ? 25.482 11.062 -11.618 1.00 77.38 86 ALA A C 1
ATOM 695 O O . ALA A 1 86 ? 26.603 10.663 -11.915 1.00 77.38 86 ALA A O 1
ATOM 696 N N . SER A 1 87 ? 24.977 10.895 -10.390 1.00 81.31 87 SER A N 1
ATOM 697 C CA . SER A 1 87 ? 25.649 10.193 -9.290 1.00 81.31 87 SER A CA 1
ATOM 698 C C . SER A 1 87 ? 25.480 8.668 -9.317 1.00 81.31 87 SER A C 1
ATOM 700 O O . SER A 1 87 ? 26.111 7.971 -8.524 1.00 81.31 87 SER A O 1
ATOM 702 N N . THR A 1 88 ? 24.642 8.126 -10.207 1.00 80.69 88 THR A N 1
ATOM 703 C CA . THR A 1 88 ? 24.426 6.679 -10.317 1.00 80.69 88 THR A CA 1
ATOM 704 C C . THR A 1 88 ? 25.517 6.043 -11.183 1.00 80.69 88 THR A C 1
ATOM 706 O O . THR A 1 88 ? 25.463 6.085 -12.412 1.00 80.69 88 THR A O 1
ATOM 709 N N . SER A 1 89 ? 26.506 5.415 -10.547 1.00 79.88 89 SER A N 1
ATOM 710 C CA . SER A 1 89 ? 27.595 4.721 -11.243 1.00 79.88 89 SER A CA 1
ATOM 711 C C . SER A 1 89 ? 27.145 3.376 -11.818 1.00 79.88 89 SER A C 1
ATOM 713 O O . SER A 1 89 ? 26.629 2.513 -11.107 1.00 79.88 89 SER A O 1
ATOM 715 N N . ILE A 1 90 ? 27.386 3.164 -13.112 1.00 82.56 90 ILE A N 1
ATOM 716 C CA . ILE A 1 90 ? 27.120 1.888 -13.785 1.00 82.56 90 ILE A CA 1
ATOM 717 C C . ILE A 1 90 ? 28.374 1.018 -13.697 1.00 82.56 90 ILE A C 1
ATOM 719 O O . ILE A 1 90 ? 29.447 1.406 -14.155 1.00 82.56 90 ILE A O 1
ATOM 723 N N . VAL A 1 91 ? 28.234 -0.184 -13.139 1.00 85.50 91 VAL A N 1
ATOM 724 C CA . VAL A 1 91 ? 29.333 -1.154 -13.057 1.00 85.50 91 VAL A CA 1
ATOM 725 C C . VAL A 1 91 ? 29.741 -1.615 -14.460 1.00 85.50 91 VAL A C 1
ATOM 727 O O . VAL A 1 91 ? 28.895 -2.007 -15.271 1.00 85.50 91 VAL A O 1
ATOM 730 N N . SER A 1 92 ? 31.047 -1.612 -14.739 1.00 86.38 92 SER A N 1
ATOM 731 C CA . SER A 1 92 ? 31.583 -2.067 -16.022 1.00 86.38 92 SER A CA 1
ATOM 732 C C . SER A 1 92 ? 31.328 -3.568 -16.246 1.00 86.38 92 SER A C 1
ATOM 734 O O . SER A 1 92 ? 31.236 -4.369 -15.310 1.00 86.38 92 SER A O 1
ATOM 736 N N . LYS A 1 93 ? 31.254 -4.002 -17.513 1.00 84.56 93 LYS A N 1
ATOM 737 C CA . LYS A 1 93 ? 31.102 -5.435 -17.843 1.00 84.56 93 LYS A CA 1
ATOM 738 C C . LYS A 1 93 ? 32.268 -6.288 -17.325 1.00 84.56 93 LYS A C 1
ATOM 740 O O . LYS A 1 93 ? 32.050 -7.461 -17.020 1.00 84.56 93 LYS A O 1
ATOM 745 N N . ALA A 1 94 ? 33.477 -5.725 -17.255 1.00 85.31 94 ALA A N 1
ATOM 746 C CA . ALA A 1 94 ? 34.666 -6.421 -16.772 1.00 85.31 94 ALA A CA 1
ATOM 747 C C . ALA A 1 94 ? 34.578 -6.683 -15.261 1.00 85.31 94 ALA A C 1
ATOM 749 O O . ALA A 1 94 ? 34.795 -7.812 -14.819 1.00 85.31 94 ALA A O 1
ATOM 750 N N . ASP A 1 95 ? 34.156 -5.678 -14.494 1.00 86.12 95 ASP A N 1
ATOM 751 C CA . ASP A 1 95 ? 34.046 -5.770 -13.035 1.00 86.12 95 ASP A CA 1
ATOM 752 C C . ASP A 1 95 ? 32.868 -6.638 -12.598 1.00 86.12 95 ASP A C 1
ATOM 754 O O . ASP A 1 95 ? 32.950 -7.343 -11.594 1.00 86.12 95 ASP A O 1
ATOM 758 N N . ARG A 1 96 ? 31.799 -6.693 -13.404 1.00 85.19 96 ARG A N 1
ATOM 759 C CA . ARG A 1 96 ? 30.624 -7.534 -13.134 1.00 85.19 96 ARG A CA 1
ATOM 760 C C . ARG A 1 96 ? 30.963 -9.018 -12.961 1.00 85.19 96 ARG A C 1
ATOM 762 O O . ARG A 1 96 ? 30.251 -9.706 -12.243 1.00 85.19 96 ARG A O 1
ATOM 769 N N . LYS A 1 97 ? 32.036 -9.521 -13.589 1.00 86.06 97 LYS A N 1
ATOM 770 C CA . LYS A 1 97 ? 32.480 -10.922 -13.435 1.00 86.06 97 LYS A CA 1
ATOM 771 C C . LYS A 1 97 ? 33.007 -11.238 -12.029 1.00 86.06 97 LYS A C 1
ATOM 773 O O . LYS A 1 97 ? 33.053 -12.404 -11.662 1.00 86.06 97 LYS A O 1
ATOM 778 N N . LYS A 1 98 ? 33.408 -10.218 -11.264 1.00 91.38 98 LYS A N 1
ATOM 779 C CA . LYS A 1 98 ? 33.939 -10.344 -9.897 1.00 91.38 98 LYS A CA 1
ATOM 780 C C . LYS A 1 98 ? 32.868 -10.130 -8.823 1.00 91.38 98 LYS A C 1
ATOM 782 O O . LYS A 1 98 ? 33.182 -10.159 -7.639 1.00 91.38 98 LYS A O 1
ATOM 787 N N . LEU A 1 99 ? 31.621 -9.881 -9.225 1.00 87.94 99 LEU A N 1
ATOM 788 C CA . LEU A 1 99 ? 30.524 -9.524 -8.334 1.00 87.94 99 LEU A CA 1
ATOM 789 C C . LEU A 1 99 ? 29.392 -10.541 -8.451 1.00 87.94 99 LEU A C 1
ATOM 791 O O . LEU A 1 99 ? 29.077 -11.031 -9.535 1.00 87.94 99 LEU A O 1
ATOM 795 N N . TYR A 1 100 ? 28.733 -10.814 -7.330 1.00 88.88 100 TYR A N 1
ATOM 796 C CA . TYR A 1 100 ? 27.507 -11.598 -7.316 1.00 88.88 100 TYR A CA 1
ATOM 797 C C . TYR A 1 100 ? 26.301 -10.681 -7.554 1.00 88.88 100 TYR A C 1
ATOM 799 O O . TYR A 1 100 ? 26.023 -9.786 -6.758 1.00 88.88 100 TYR A O 1
ATOM 807 N N . VAL A 1 101 ? 25.571 -10.902 -8.651 1.00 85.19 101 VAL A N 1
ATOM 808 C CA . VAL A 1 101 ? 24.319 -10.184 -8.931 1.00 85.19 101 VAL A CA 1
ATOM 809 C C . VAL A 1 101 ? 23.164 -10.985 -8.346 1.00 85.19 101 VAL A C 1
ATOM 811 O O . VAL A 1 101 ? 22.813 -12.038 -8.879 1.00 85.19 101 VAL A O 1
ATOM 814 N N . LYS A 1 102 ? 22.551 -10.476 -7.273 1.00 87.81 102 LYS A N 1
ATOM 815 C CA . LYS A 1 102 ? 21.326 -11.056 -6.712 1.00 87.81 102 LYS A CA 1
ATOM 816 C C . LYS A 1 102 ? 20.203 -10.965 -7.753 1.00 87.81 102 LYS A C 1
ATOM 818 O O . LYS A 1 102 ? 19.908 -9.880 -8.247 1.00 87.81 102 LYS A O 1
ATOM 823 N N . ARG A 1 103 ? 19.593 -12.101 -8.089 1.00 82.38 103 ARG A N 1
ATOM 824 C CA . ARG A 1 103 ? 18.443 -12.216 -8.999 1.00 82.38 103 ARG A CA 1
ATOM 825 C C . ARG A 1 103 ? 17.356 -13.065 -8.335 1.00 82.38 103 ARG A C 1
ATOM 827 O O . ARG A 1 103 ? 17.702 -13.867 -7.462 1.00 82.38 103 ARG A O 1
ATOM 834 N N . PRO A 1 104 ? 16.081 -12.913 -8.724 1.00 83.00 104 PRO A N 1
ATOM 835 C CA . PRO A 1 104 ? 15.063 -13.915 -8.420 1.00 83.00 104 PRO A CA 1
ATOM 836 C C . PRO A 1 104 ? 15.532 -15.303 -8.898 1.00 83.00 104 PRO A C 1
ATOM 838 O O . PRO A 1 104 ? 16.242 -15.385 -9.905 1.00 83.00 104 PRO A O 1
ATOM 841 N N . LYS A 1 105 ? 15.197 -16.359 -8.150 1.00 63.72 105 LYS A N 1
ATOM 842 C CA . LYS A 1 105 ? 15.404 -17.753 -8.567 1.00 63.72 105 LYS A CA 1
ATOM 843 C C . LYS A 1 105 ? 14.177 -18.262 -9.302 1.00 63.72 105 LYS A C 1
ATOM 845 O O . LYS A 1 105 ? 13.072 -17.862 -8.880 1.00 63.72 105 LYS A O 1
#

pLDDT: mean 86.43, std 16.86, range [35.69, 98.44]